Protein AF-A0AAP0NWN4-F1 (afdb_monomer)

InterPro domains:
  IPR016222 Glycerol-3-phosphate O-acyltransferase, chloroplast [PTHR35695] (1-84)

Solvent-accessible surface area (backbone atoms only — not comparable to full-atom values): 5379 Å² total; per-residue (Å²): 107,70,71,57,35,74,71,63,86,52,93,71,84,52,60,36,65,30,75,48,52,51,76,32,54,49,80,71,94,64,91,54,88,89,77,65,78,81,83,56,75,48,94,65,83,73,49,78,46,72,56,74,71,63,60,62,71,72,64,31,60,91,51,86,49,71,67,60,28,51,49,52,43,52,48,56,41,49,54,53,29,73,74,99

Structure (mmCIF, N/CA/C/O backbone):
data_AF-A0AAP0NWN4-F1
#
_entry.id   AF-A0AAP0NWN4-F1
#
loop_
_atom_site.group_PDB
_atom_site.id
_atom_site.type_symbol
_atom_site.label_atom_id
_atom_site.label_alt_id
_atom_site.label_comp_id
_atom_site.label_asym_id
_atom_site.label_entity_id
_atom_site.label_seq_id
_atom_site.pdbx_PDB_ins_code
_atom_site.Cartn_x
_atom_site.Cartn_y
_atom_site.Cartn_z
_atom_site.occupancy
_atom_site.B_iso_or_equiv
_atom_site.auth_seq_id
_atom_site.auth_comp_id
_atom_site.auth_asym_id
_atom_site.auth_atom_id
_atom_site.pdbx_PDB_model_num
ATOM 1 N N . MET A 1 1 ? 12.208 -2.124 1.500 1.00 90.81 1 MET A N 1
ATOM 2 C CA . MET A 1 1 ? 11.663 -3.438 1.092 1.00 90.81 1 MET A CA 1
ATOM 3 C C . MET A 1 1 ? 12.031 -3.811 -0.335 1.00 90.81 1 MET A C 1
ATOM 5 O O . MET A 1 1 ? 12.764 -4.775 -0.478 1.00 90.81 1 ME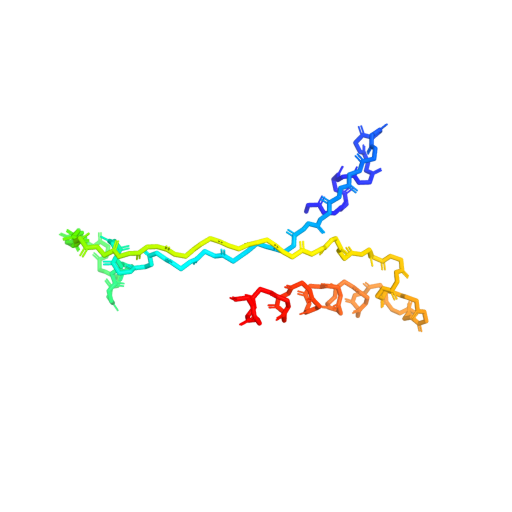T A O 1
ATOM 9 N N . ARG A 1 2 ? 11.656 -3.033 -1.367 1.00 93.31 2 ARG A N 1
ATOM 10 C CA . ARG A 1 2 ? 11.984 -3.342 -2.779 1.00 93.31 2 ARG A CA 1
ATOM 11 C C . ARG A 1 2 ? 13.451 -3.736 -3.017 1.00 93.31 2 ARG A C 1
ATOM 13 O O . ARG A 1 2 ? 13.715 -4.832 -3.476 1.00 93.31 2 ARG A O 1
ATOM 20 N N . ARG A 1 3 ? 14.408 -2.899 -2.590 1.00 93.44 3 ARG A N 1
ATOM 21 C CA . ARG A 1 3 ? 15.846 -3.198 -2.736 1.00 93.44 3 ARG A CA 1
ATOM 22 C C . ARG A 1 3 ? 16.247 -4.536 -2.101 1.00 93.44 3 ARG A C 1
ATOM 24 O O . ARG A 1 3 ? 17.047 -5.249 -2.682 1.00 93.44 3 ARG A O 1
ATOM 31 N N . LEU A 1 4 ? 15.704 -4.874 -0.930 1.00 95.25 4 LEU A N 1
ATOM 32 C CA . LEU A 1 4 ? 15.986 -6.162 -0.283 1.00 95.25 4 LEU A CA 1
ATOM 33 C C . LEU A 1 4 ? 15.435 -7.322 -1.115 1.00 95.25 4 LEU A C 1
ATOM 35 O O . LEU A 1 4 ? 16.126 -8.315 -1.289 1.00 95.25 4 LEU A O 1
ATOM 39 N N . SER A 1 5 ? 14.231 -7.155 -1.668 1.00 92.94 5 SER A N 1
ATOM 40 C CA . SER A 1 5 ? 13.618 -8.118 -2.583 1.00 92.94 5 SER A CA 1
ATOM 41 C C . SER A 1 5 ? 14.502 -8.372 -3.806 1.00 92.94 5 SER A C 1
ATOM 43 O O . SER A 1 5 ? 14.801 -9.523 -4.102 1.00 92.94 5 SER A O 1
ATOM 45 N N . ASP A 1 6 ? 15.001 -7.314 -4.453 1.00 91.00 6 ASP A N 1
ATOM 46 C CA . ASP A 1 6 ? 15.848 -7.437 -5.651 1.00 91.00 6 ASP A CA 1
ATOM 47 C C . ASP A 1 6 ? 17.166 -8.181 -5.376 1.00 91.00 6 ASP A C 1
ATOM 49 O O . ASP A 1 6 ? 17.699 -8.855 -6.251 1.00 91.00 6 ASP A O 1
ATOM 53 N N . HIS A 1 7 ? 17.707 -8.052 -4.159 1.00 95.12 7 HIS A N 1
ATOM 54 C CA . HIS A 1 7 ? 18.993 -8.645 -3.770 1.00 95.12 7 HIS A CA 1
ATOM 55 C C . HIS A 1 7 ? 18.833 -9.978 -3.019 1.00 95.12 7 HIS A C 1
ATOM 57 O O . HIS A 1 7 ? 19.813 -10.510 -2.505 1.00 95.12 7 HIS A O 1
ATOM 63 N N . SER A 1 8 ? 17.614 -10.520 -2.936 1.00 94.44 8 SER A N 1
ATOM 64 C CA . SER A 1 8 ? 17.326 -11.757 -2.198 1.00 94.44 8 SER A CA 1
ATOM 65 C C . SER A 1 8 ? 17.628 -13.040 -2.984 1.00 94.44 8 SER A C 1
ATOM 67 O O . SER A 1 8 ? 17.581 -14.130 -2.421 1.00 94.44 8 SER A O 1
ATOM 69 N N . GLY A 1 9 ? 17.932 -12.930 -4.283 1.00 94.06 9 GLY A N 1
ATOM 70 C CA . GLY A 1 9 ? 18.154 -14.078 -5.169 1.00 94.06 9 GLY A CA 1
ATOM 71 C C . GLY A 1 9 ? 16.873 -14.804 -5.599 1.00 94.06 9 GLY A C 1
ATOM 72 O O . GLY A 1 9 ? 16.954 -15.754 -6.374 1.00 94.06 9 GLY A O 1
ATOM 73 N N . VAL A 1 10 ? 15.700 -14.350 -5.142 1.00 94.44 10 VAL A N 1
ATOM 74 C CA . VAL A 1 10 ? 14.380 -14.857 -5.543 1.00 94.44 10 VAL A CA 1
ATOM 75 C C . VAL A 1 10 ? 13.498 -13.716 -6.072 1.00 94.44 10 VAL A C 1
ATOM 77 O O . VAL A 1 10 ? 13.657 -12.574 -5.633 1.00 94.44 10 VAL A O 1
ATOM 80 N N . PRO A 1 11 ? 12.565 -13.982 -7.008 1.00 92.44 11 PRO A N 1
ATOM 81 C CA . PRO A 1 11 ? 11.585 -12.985 -7.429 1.00 92.44 11 PRO A CA 1
ATOM 82 C C . PRO A 1 11 ? 10.725 -12.536 -6.244 1.00 92.44 11 PRO A C 1
ATOM 84 O O . PRO A 1 11 ? 10.273 -13.369 -5.458 1.00 92.44 11 PRO A O 1
ATOM 87 N N . GLY A 1 12 ? 10.467 -11.235 -6.128 1.00 93.38 12 GLY A N 1
ATOM 88 C CA . GLY A 1 12 ? 9.542 -10.721 -5.125 1.00 93.38 1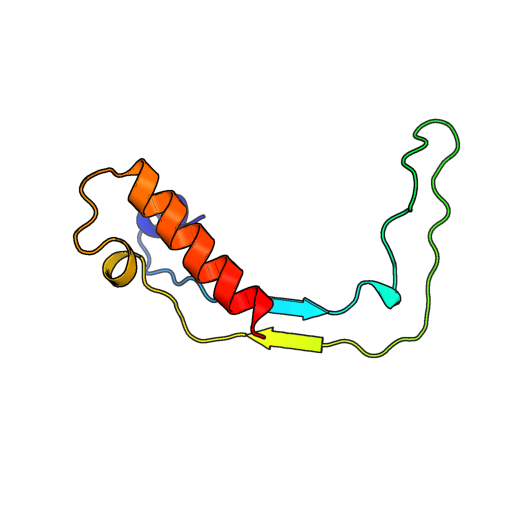2 GLY A CA 1
ATOM 89 C C . GLY A 1 12 ? 8.614 -9.654 -5.680 1.00 93.38 12 GLY A C 1
ATOM 90 O O . GLY A 1 12 ? 8.893 -9.023 -6.698 1.00 93.38 12 GLY A O 1
ATOM 91 N N . HIS A 1 13 ? 7.489 -9.501 -4.991 1.00 95.06 13 HIS A N 1
ATOM 92 C CA . HIS A 1 13 ? 6.307 -8.800 -5.472 1.00 95.06 13 HIS A CA 1
ATOM 93 C C . HIS A 1 13 ? 5.814 -7.820 -4.413 1.00 95.06 13 HIS A C 1
ATOM 95 O O . HIS A 1 13 ? 5.916 -8.088 -3.212 1.00 95.06 13 HIS A O 1
ATOM 101 N N . VAL A 1 14 ? 5.258 -6.690 -4.847 1.00 96.00 14 VAL A N 1
ATOM 102 C CA . VAL A 1 14 ? 4.707 -5.673 -3.946 1.00 96.00 14 VAL A CA 1
ATOM 103 C C . VAL A 1 14 ? 3.240 -5.447 -4.287 1.00 96.00 14 VAL A C 1
ATOM 105 O O . VAL A 1 14 ? 2.914 -4.936 -5.357 1.00 96.00 14 VAL A O 1
ATOM 108 N 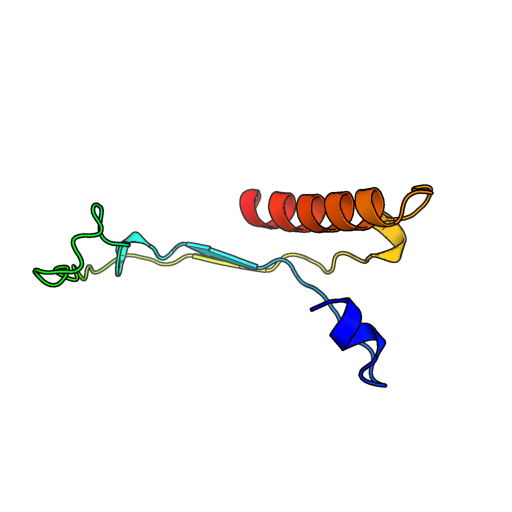N . TYR A 1 15 ? 2.369 -5.820 -3.350 1.00 97.75 15 TYR A N 1
ATOM 109 C CA . TYR A 1 15 ? 0.923 -5.639 -3.444 1.00 97.75 15 TYR A CA 1
ATOM 110 C C . TYR A 1 15 ? 0.474 -4.566 -2.442 1.00 97.75 15 TYR A C 1
ATOM 112 O O . TYR A 1 15 ? 0.834 -4.659 -1.263 1.00 97.75 15 TYR A O 1
ATOM 120 N N . PRO A 1 16 ? -0.282 -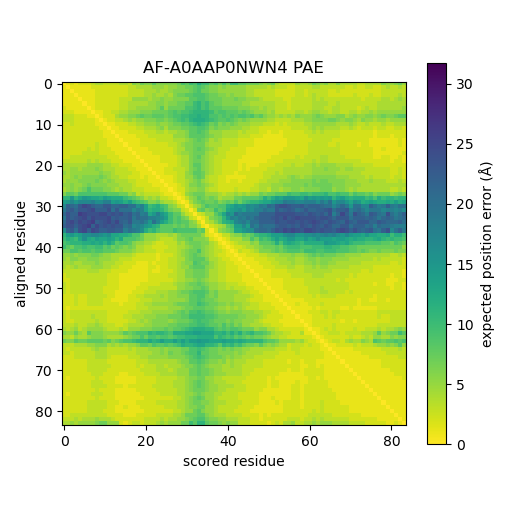3.545 -2.873 1.00 97.94 16 PRO A N 1
ATOM 121 C CA . PRO A 1 16 ? -0.866 -2.563 -1.969 1.00 97.94 16 PRO A CA 1
ATOM 122 C C . PRO A 1 16 ? -2.023 -3.200 -1.188 1.00 97.94 16 PRO A C 1
ATOM 124 O O . PRO A 1 16 ? -2.941 -3.776 -1.773 1.00 97.94 16 PRO A O 1
ATOM 127 N N . LEU A 1 17 ? -1.977 -3.076 0.137 1.00 98.50 17 LEU A N 1
ATOM 128 C CA . LEU A 1 17 ? -2.946 -3.648 1.070 1.00 98.50 17 LEU A CA 1
ATOM 129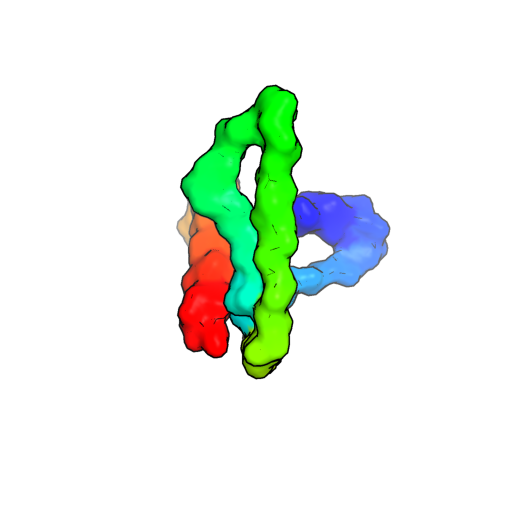 C C . LEU A 1 17 ? -3.539 -2.531 1.928 1.00 98.50 17 LEU A C 1
ATOM 131 O O . LEU A 1 17 ? -2.790 -1.750 2.519 1.00 98.50 17 LEU A O 1
ATOM 135 N N . ALA A 1 18 ? -4.866 -2.484 2.014 1.00 98.44 18 ALA A N 1
ATOM 136 C CA . ALA A 1 18 ? -5.599 -1.560 2.872 1.00 98.44 18 ALA A CA 1
ATOM 137 C C . ALA A 1 18 ? -6.248 -2.305 4.046 1.00 98.44 18 ALA A C 1
ATOM 139 O O . ALA A 1 18 ? -6.825 -3.382 3.877 1.00 98.44 18 ALA A O 1
ATOM 140 N N . LEU A 1 19 ? -6.148 -1.723 5.243 1.00 98.19 19 LEU A N 1
ATOM 141 C CA . LEU A 1 19 ? -6.730 -2.253 6.473 1.00 98.19 19 LEU A CA 1
ATOM 142 C C . LEU A 1 19 ? -7.478 -1.137 7.205 1.00 98.19 19 LEU A C 1
ATOM 144 O O . LEU A 1 19 ? -6.868 -0.177 7.677 1.00 98.19 19 LEU A O 1
ATOM 148 N N . LEU A 1 20 ? -8.793 -1.295 7.340 1.00 97.81 20 LEU A N 1
ATOM 149 C CA . LEU A 1 20 ? -9.654 -0.404 8.108 1.00 97.81 20 LEU A CA 1
ATOM 150 C C . LEU A 1 20 ? -10.070 -1.115 9.395 1.00 97.81 20 LEU A C 1
ATOM 152 O O . LEU A 1 20 ? -10.959 -1.966 9.389 1.00 97.81 20 LEU A O 1
ATOM 156 N N . CYS A 1 21 ? -9.389 -0.800 10.498 1.00 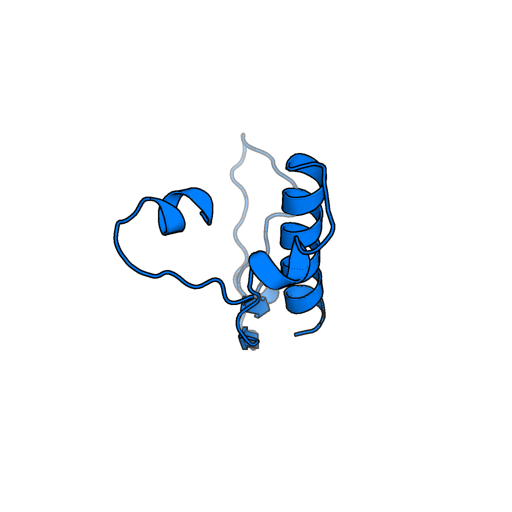96.62 21 CYS A N 1
ATOM 157 C CA . CYS A 1 21 ? -9.656 -1.419 11.800 1.00 96.62 21 CYS A CA 1
ATOM 158 C C . CYS A 1 21 ? -9.382 -0.504 13.003 1.00 96.62 21 CYS A C 1
ATOM 160 O O . CYS A 1 21 ? -9.315 -0.991 14.133 1.00 96.62 21 CYS A O 1
ATOM 162 N N . TYR A 1 22 ? -9.173 0.799 12.786 1.00 95.06 22 TYR A N 1
ATOM 163 C CA . TYR A 1 22 ? -8.747 1.693 13.864 1.00 95.06 22 TYR A CA 1
ATOM 164 C C . TYR A 1 22 ? -9.804 1.812 14.972 1.00 95.06 22 TYR A C 1
ATOM 166 O O . TYR A 1 22 ? -9.430 1.964 16.125 1.00 95.06 22 TYR A O 1
ATOM 174 N N . ASP A 1 23 ? -11.098 1.664 14.670 1.00 94.31 23 ASP A N 1
ATOM 175 C CA . ASP A 1 23 ? -12.165 1.761 15.674 1.00 94.31 23 ASP A CA 1
ATOM 176 C C . ASP A 1 23 ? -12.077 0.678 16.759 1.00 94.31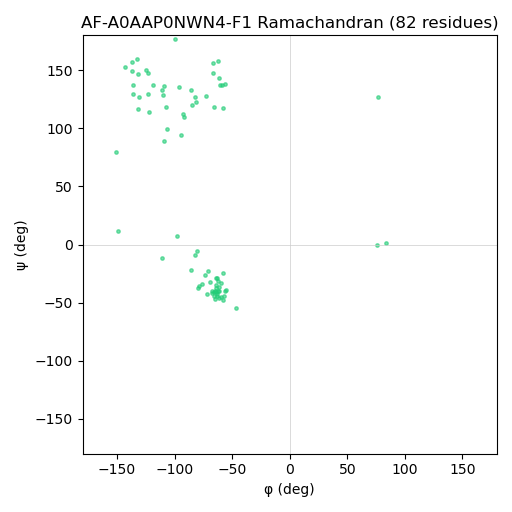 23 ASP A C 1
ATOM 178 O O . ASP A 1 23 ? -12.456 0.926 17.905 1.00 94.31 23 ASP A O 1
ATOM 182 N N . ILE A 1 24 ? -11.531 -0.507 16.445 1.00 95.69 24 ILE A N 1
ATOM 183 C CA . ILE A 1 24 ? -11.367 -1.597 17.424 1.00 95.69 24 ILE A CA 1
ATOM 184 C C . ILE A 1 24 ? -10.397 -1.197 18.532 1.00 95.69 24 ILE A C 1
ATOM 186 O O . ILE A 1 24 ? -10.622 -1.532 19.693 1.00 95.69 24 ILE A O 1
ATOM 190 N N . MET A 1 25 ? -9.305 -0.524 18.177 1.00 93.88 25 MET A N 1
ATOM 191 C CA . MET A 1 25 ? -8.266 -0.102 19.111 1.00 93.88 25 MET A CA 1
ATOM 192 C C . MET A 1 25 ? -7.616 1.176 18.574 1.00 93.88 25 MET A C 1
ATOM 194 O O . MET A 1 25 ? -6.551 1.107 17.950 1.00 93.88 25 MET A O 1
ATOM 198 N N . PRO A 1 26 ? -8.266 2.337 18.762 1.00 91.31 26 PRO A N 1
ATOM 199 C CA . PRO A 1 26 ? -7.786 3.575 18.177 1.00 91.31 26 PRO A CA 1
ATOM 200 C C . PRO A 1 26 ? -6.457 3.983 18.815 1.00 91.31 26 PRO A C 1
ATOM 202 O O . PRO A 1 26 ? -6.230 3.723 20.004 1.00 91.31 26 PRO A O 1
ATOM 205 N N . PRO A 1 27 ? -5.563 4.632 18.048 1.00 88.50 27 PRO A N 1
ATOM 206 C CA . PRO A 1 27 ? -4.362 5.208 18.622 1.00 88.50 27 PRO A CA 1
ATOM 207 C C . PRO A 1 27 ? -4.751 6.280 19.655 1.00 88.50 27 PRO A C 1
ATOM 209 O O . PRO A 1 27 ? -5.723 7.013 19.446 1.00 88.50 27 PRO A O 1
ATOM 212 N N . PRO A 1 28 ? -4.013 6.402 20.767 1.00 85.56 28 PRO A N 1
ATOM 213 C CA . PRO A 1 28 ? -4.281 7.430 21.766 1.00 85.56 28 PRO A CA 1
ATOM 214 C C . PRO A 1 28 ? -4.204 8.842 21.173 1.00 85.56 28 PRO A C 1
ATOM 216 O O . PRO A 1 28 ? -3.308 9.163 20.396 1.00 85.56 28 PRO A O 1
ATOM 219 N N . ALA A 1 29 ? -5.157 9.703 21.546 1.00 79.31 29 ALA A N 1
ATOM 220 C CA . ALA A 1 29 ? -5.279 11.050 20.979 1.00 79.31 29 ALA A CA 1
ATOM 221 C C . ALA A 1 29 ? -4.158 12.010 21.423 1.00 79.31 29 ALA A C 1
ATOM 223 O O . ALA A 1 29 ? -3.891 13.010 20.757 1.00 79.31 29 ALA A O 1
ATOM 224 N N . LYS A 1 30 ? -3.519 11.728 22.562 1.00 77.31 30 LYS A N 1
ATOM 225 C CA . LYS A 1 30 ? -2.390 12.483 23.110 1.00 77.31 30 LYS A CA 1
ATOM 226 C C . LYS A 1 30 ? -1.343 11.504 23.610 1.00 77.31 30 LYS A C 1
ATOM 228 O O . LYS A 1 30 ? -1.690 10.523 24.260 1.00 77.31 30 LYS A O 1
ATOM 233 N N . VAL A 1 31 ? -0.081 11.810 23.324 1.00 69.44 31 VAL A N 1
ATOM 234 C CA . VAL A 1 31 ? 1.054 11.012 23.785 1.00 69.44 31 VAL A CA 1
ATOM 235 C C . VAL A 1 31 ? 1.581 11.609 25.085 1.00 69.44 31 VAL A C 1
ATOM 237 O O . VAL A 1 31 ? 2.388 12.538 25.059 1.00 69.44 31 VAL A O 1
ATOM 240 N N . GLU A 1 32 ? 1.118 11.105 26.227 1.00 68.12 32 GLU A N 1
ATOM 241 C CA . GLU A 1 32 ? 1.620 11.498 27.551 1.00 68.12 32 GLU A CA 1
ATOM 242 C C . GLU A 1 32 ? 2.418 10.335 28.153 1.00 68.12 32 GLU A C 1
ATOM 244 O O . GLU A 1 32 ? 1.896 9.462 28.848 1.00 68.12 32 GLU A O 1
ATOM 249 N N . LYS A 1 33 ? 3.725 10.322 27.855 1.00 64.69 33 LYS A N 1
ATOM 250 C CA . LYS A 1 33 ? 4.656 9.232 28.205 1.00 64.69 33 LYS A CA 1
ATOM 251 C C . LYS A 1 33 ? 4.736 8.926 29.705 1.00 64.69 33 LYS A C 1
ATOM 253 O O . LYS A 1 33 ? 5.119 7.818 30.062 1.00 64.69 33 LYS A O 1
ATOM 258 N N . GLU A 1 34 ? 4.419 9.894 30.563 1.00 60.59 34 GLU A N 1
ATOM 259 C CA . GLU A 1 34 ? 4.622 9.792 32.014 1.00 60.59 34 GLU A CA 1
ATOM 260 C C . GLU A 1 34 ? 3.467 9.110 32.760 1.00 60.59 34 GLU A C 1
ATOM 262 O O . GLU A 1 34 ? 3.686 8.583 33.847 1.00 60.59 34 GLU A O 1
ATOM 267 N N . ILE A 1 35 ? 2.256 9.080 32.189 1.00 66.06 35 ILE A N 1
ATOM 268 C CA . ILE A 1 35 ? 1.036 8.659 32.910 1.00 66.06 35 ILE A CA 1
ATOM 269 C C . ILE A 1 35 ? 0.462 7.327 32.409 1.00 66.06 35 ILE A C 1
ATOM 271 O O . ILE A 1 35 ? -0.379 6.729 33.077 1.00 66.06 35 ILE A O 1
ATOM 275 N N . GLY A 1 36 ? 0.955 6.833 31.268 1.00 63.59 36 GLY A N 1
ATOM 276 C CA . GLY A 1 36 ? 0.431 5.644 30.601 1.00 63.59 36 GLY A CA 1
ATOM 277 C C . GLY A 1 36 ? -0.876 5.941 29.861 1.00 63.59 36 GLY A C 1
ATOM 278 O O . GLY A 1 36 ? -1.828 6.482 30.412 1.00 63.59 36 GLY A O 1
ATOM 279 N N . GLU A 1 37 ? -0.931 5.590 28.579 1.00 71.25 37 GLU A N 1
ATOM 280 C CA . GLU A 1 37 ? -2.096 5.865 27.734 1.00 71.25 37 GLU A CA 1
ATOM 281 C C . GLU A 1 37 ? -3.181 4.793 27.933 1.00 71.25 37 GLU A C 1
ATOM 283 O O . GLU A 1 37 ? -2.926 3.592 27.789 1.00 71.25 37 GLU A O 1
ATOM 288 N N . GLN A 1 38 ? -4.414 5.215 28.240 1.00 76.94 38 GLN A N 1
ATOM 289 C CA . GLN A 1 38 ? -5.558 4.307 28.332 1.00 76.94 38 GLN A CA 1
ATOM 290 C C . GLN A 1 38 ? -5.870 3.721 26.950 1.00 76.94 38 GLN A C 1
ATOM 292 O O . 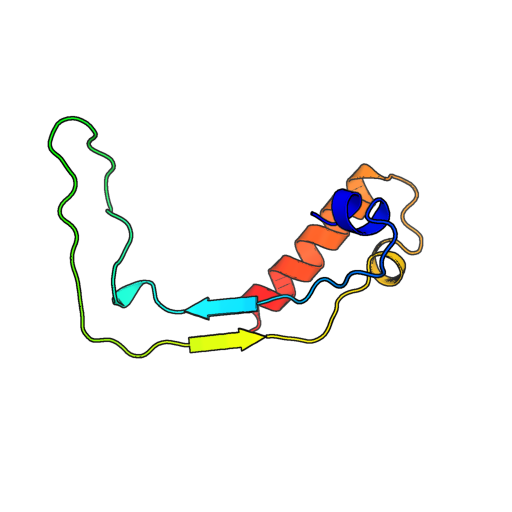GLN A 1 38 ? -6.238 4.440 26.021 1.00 76.94 38 GLN A O 1
ATOM 297 N N . ARG A 1 39 ? -5.779 2.393 26.820 1.00 81.50 39 ARG A N 1
ATOM 298 C CA . ARG A 1 39 ? -6.229 1.689 25.615 1.00 81.50 39 ARG A CA 1
ATOM 299 C C . ARG A 1 39 ? -7.733 1.476 25.677 1.00 81.50 39 ARG A C 1
ATOM 301 O O . ARG A 1 39 ? -8.238 0.857 26.611 1.00 81.50 39 ARG A O 1
ATOM 308 N N . VAL A 1 40 ? -8.435 1.975 24.668 1.00 87.00 40 VAL A N 1
ATOM 309 C CA . VAL A 1 40 ? -9.864 1.727 24.475 1.00 87.00 40 VAL A CA 1
ATOM 310 C C . VAL A 1 40 ? -10.014 0.571 23.493 1.00 87.00 40 VAL A C 1
ATOM 312 O O . VAL A 1 40 ? -9.309 0.524 22.487 1.00 87.00 40 VAL A O 1
ATOM 315 N N . MET A 1 41 ? -10.907 -0.368 23.800 1.00 92.00 41 MET A N 1
ATOM 316 C CA . MET A 1 41 ? -11.277 -1.458 22.898 1.00 92.00 41 MET A CA 1
ATOM 317 C C . MET A 1 41 ? -12.765 -1.372 22.577 1.00 92.00 41 MET A C 1
ATOM 319 O O . MET A 1 41 ? -13.571 -1.133 23.478 1.00 92.00 41 MET A O 1
ATOM 323 N N . SER A 1 42 ? -13.131 -1.583 21.315 1.00 92.69 42 SER A N 1
ATOM 324 C CA . SER A 1 42 ? -14.526 -1.578 20.871 1.00 92.69 42 SER A CA 1
ATOM 325 C C . SER A 1 42 ? -14.855 -2.790 19.994 1.00 92.69 42 SER A C 1
ATOM 327 O O . SER A 1 42 ? -13.969 -3.440 19.434 1.00 92.69 42 SER A O 1
ATOM 329 N N . PHE A 1 43 ? -16.146 -3.111 19.893 1.00 96.56 43 PHE A N 1
ATOM 330 C CA . PHE A 1 43 ? -16.656 -4.076 18.923 1.00 96.56 43 PHE A CA 1
ATOM 331 C C . PHE A 1 43 ? -17.061 -3.324 17.650 1.00 96.56 43 PHE A C 1
ATOM 333 O O . PHE A 1 43 ? -18.047 -2.589 17.656 1.00 96.56 43 PHE A O 1
ATOM 340 N N . HIS A 1 44 ? -16.296 -3.501 16.572 1.00 97.06 44 HIS A N 1
ATOM 341 C CA . HIS A 1 44 ? -16.510 -2.833 15.289 1.00 97.06 44 HIS A CA 1
ATOM 342 C C . HIS A 1 44 ? -16.191 -3.785 14.126 1.00 97.06 44 HIS A C 1
ATOM 344 O O . HIS A 1 44 ? -15.378 -4.700 14.269 1.00 97.06 44 HIS A O 1
ATOM 350 N N . GLY A 1 45 ? -16.825 -3.577 12.968 1.00 97.12 45 GLY A N 1
ATOM 351 C CA . GLY A 1 45 ? -16.462 -4.281 11.735 1.00 97.12 45 GLY A CA 1
ATOM 352 C C . GLY A 1 45 ? -15.064 -3.890 11.241 1.00 97.12 45 GLY A C 1
ATOM 353 O O . GLY A 1 45 ? -14.575 -2.804 11.545 1.00 97.12 45 GLY A O 1
ATOM 354 N N . VAL A 1 46 ? -14.422 -4.759 10.461 1.00 98.00 46 VAL A N 1
ATO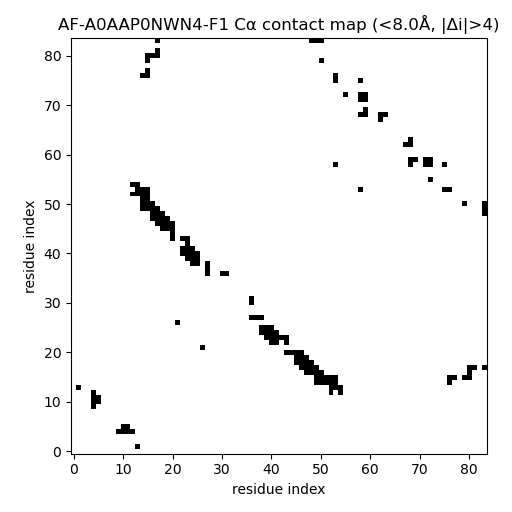M 355 C CA . VAL A 1 46 ? -13.113 -4.477 9.849 1.00 98.00 46 VAL A CA 1
ATOM 356 C C . VAL A 1 46 ? -13.177 -4.624 8.338 1.00 98.00 46 VAL A C 1
ATOM 358 O O . VAL A 1 46 ? -13.917 -5.462 7.826 1.00 98.00 46 VAL A O 1
ATOM 361 N N . GLY A 1 47 ? -12.380 -3.823 7.637 1.00 97.94 47 GLY A N 1
ATOM 362 C CA . GLY A 1 47 ? -12.147 -3.947 6.202 1.00 97.94 47 GLY A CA 1
ATOM 363 C C . GLY A 1 47 ? -10.720 -4.404 5.929 1.00 97.94 47 GLY A C 1
ATOM 364 O O . GLY A 1 47 ? -9.782 -3.857 6.503 1.00 97.94 47 GLY A O 1
ATOM 365 N N . LEU A 1 48 ? -10.555 -5.390 5.050 1.00 98.25 48 LEU A N 1
ATOM 366 C CA . LEU A 1 48 ? -9.264 -5.812 4.513 1.00 98.25 48 LEU A CA 1
ATOM 367 C C . LEU A 1 48 ? -9.396 -5.903 2.997 1.00 98.25 48 LEU A C 1
ATOM 369 O O . LEU A 1 48 ? -10.290 -6.585 2.498 1.00 98.25 48 LEU A O 1
ATOM 373 N N . SER A 1 49 ? -8.496 -5.240 2.285 1.00 98.56 49 SER A N 1
ATOM 374 C CA . SER A 1 49 ? -8.457 -5.252 0.828 1.00 98.56 49 SER A CA 1
ATOM 375 C C . SER A 1 49 ? -7.019 -5.391 0.343 1.00 98.56 49 SER A C 1
ATOM 377 O O . SER A 1 49 ? -6.075 -4.965 1.015 1.00 98.56 49 SER A O 1
ATOM 379 N N . VAL A 1 50 ? -6.857 -6.032 -0.810 1.00 98.25 50 VAL A N 1
ATOM 380 C CA . VAL A 1 50 ? -5.588 -6.124 -1.529 1.00 98.25 50 VAL A CA 1
ATOM 381 C C . VAL A 1 50 ? -5.863 -5.871 -3.005 1.00 98.25 50 VAL A C 1
ATOM 383 O O . VAL A 1 50 ? -6.755 -6.493 -3.586 1.00 98.25 50 VAL A O 1
ATOM 386 N N . ALA A 1 51 ? -5.108 -4.963 -3.619 1.00 98.00 51 ALA A N 1
ATOM 387 C CA . ALA A 1 51 ? -5.181 -4.732 -5.058 1.00 98.00 51 ALA A CA 1
ATOM 388 C C . ALA A 1 51 ? -4.034 -5.439 -5.795 1.00 98.00 51 ALA A C 1
ATOM 390 O O . ALA A 1 51 ? -3.179 -6.091 -5.194 1.00 98.00 51 ALA A O 1
ATOM 391 N N . SER A 1 52 ? -4.041 -5.347 -7.123 1.00 97.56 52 SER A N 1
ATOM 392 C CA . SER A 1 52 ? -3.037 -5.979 -7.979 1.00 97.56 52 SER A CA 1
ATOM 393 C C . SER A 1 52 ? -1.621 -5.448 -7.733 1.00 97.56 52 SER A C 1
ATOM 395 O O . SER A 1 52 ? -1.422 -4.343 -7.230 1.00 97.56 52 SER A O 1
ATOM 397 N N . GLU A 1 53 ? -0.628 -6.250 -8.119 1.00 97.38 53 GLU A N 1
ATOM 398 C CA . GLU A 1 53 ? 0.787 -5.880 -8.051 1.00 97.38 53 GLU A CA 1
ATOM 399 C C . GLU A 1 53 ? 1.063 -4.579 -8.817 1.00 97.38 53 GLU A C 1
ATOM 401 O O . GLU A 1 53 ? 0.601 -4.405 -9.947 1.00 97.38 53 GLU A O 1
ATOM 406 N N . ILE A 1 54 ? 1.891 -3.708 -8.235 1.00 96.12 54 ILE A N 1
ATOM 407 C CA . ILE A 1 54 ? 2.463 -2.558 -8.941 1.00 96.12 54 ILE A CA 1
ATOM 408 C C . ILE A 1 54 ? 3.941 -2.839 -9.198 1.00 96.12 54 ILE A C 1
ATOM 410 O O . ILE A 1 54 ? 4.736 -2.987 -8.266 1.00 96.12 54 ILE A O 1
ATOM 414 N N . LYS A 1 55 ? 4.326 -2.887 -10.475 1.00 95.31 55 LYS A N 1
ATOM 415 C CA . LYS A 1 55 ? 5.713 -3.125 -10.879 1.00 95.31 55 LYS A CA 1
ATOM 416 C C . LYS A 1 55 ? 6.501 -1.826 -10.906 1.00 95.31 55 LYS A C 1
ATOM 418 O O . LYS A 1 55 ? 6.090 -0.837 -11.505 1.00 95.31 55 LYS A O 1
ATOM 423 N N . PHE A 1 56 ? 7.688 -1.853 -10.306 1.00 95.56 56 PHE A N 1
ATOM 424 C CA . PHE A 1 56 ? 8.588 -0.700 -10.314 1.00 95.56 56 PHE A CA 1
ATOM 425 C C . PHE A 1 56 ? 9.018 -0.309 -11.733 1.00 95.56 56 PHE A C 1
ATOM 427 O O . PHE A 1 56 ? 9.118 0.878 -12.017 1.00 95.56 56 PHE A O 1
ATOM 434 N N . SER A 1 57 ? 9.228 -1.287 -12.622 1.00 93.81 57 SER A N 1
ATOM 435 C CA . SER A 1 57 ? 9.586 -1.050 -14.028 1.00 93.81 57 SER A CA 1
ATOM 436 C C . SER A 1 57 ? 8.584 -0.159 -14.750 1.00 93.81 57 SER A C 1
ATOM 438 O O . SER A 1 57 ? 8.984 0.690 -15.539 1.00 93.81 57 SER A O 1
ATOM 440 N N . ASP A 1 58 ? 7.300 -0.347 -14.457 1.00 95.31 58 ASP A N 1
ATOM 441 C CA . ASP A 1 58 ? 6.210 0.300 -15.179 1.00 95.31 58 ASP A CA 1
ATOM 442 C C . ASP A 1 58 ? 6.046 1.747 -14.697 1.00 95.31 58 ASP A C 1
ATOM 444 O O . ASP A 1 58 ? 5.794 2.643 -15.495 1.00 95.31 58 ASP A O 1
ATOM 448 N N . VAL A 1 59 ? 6.265 1.989 -13.398 1.00 95.38 59 VAL A N 1
ATOM 449 C CA . VAL A 1 59 ? 6.192 3.330 -12.792 1.00 95.38 59 VAL A CA 1
ATOM 450 C C . VAL A 1 59 ? 7.459 4.151 -13.043 1.00 95.38 59 VAL A C 1
ATOM 452 O O . VAL A 1 59 ? 7.380 5.354 -13.262 1.00 95.38 59 VAL A O 1
ATOM 455 N N . ALA A 1 60 ? 8.634 3.520 -13.015 1.00 95.00 60 ALA A N 1
ATOM 456 C CA . ALA A 1 60 ? 9.912 4.197 -13.230 1.00 95.00 60 ALA A CA 1
ATOM 457 C C . ALA A 1 60 ? 10.228 4.437 -14.718 1.00 95.00 60 ALA A C 1
ATOM 459 O O . ALA A 1 60 ? 11.236 5.072 -15.037 1.00 95.00 60 ALA A O 1
ATOM 460 N N . ALA A 1 61 ? 9.401 3.925 -15.635 1.00 94.94 61 ALA A N 1
ATOM 461 C CA . ALA A 1 61 ? 9.600 4.081 -17.068 1.00 94.94 61 ALA A CA 1
ATOM 462 C C . ALA A 1 61 ? 9.657 5.569 -17.453 1.00 94.94 61 ALA A C 1
ATOM 464 O O . ALA A 1 61 ? 8.697 6.314 -17.281 1.00 94.94 61 ALA A O 1
ATOM 465 N N . GLY A 1 62 ? 10.800 6.005 -17.988 1.00 91.69 62 GLY A N 1
ATOM 466 C CA . GLY A 1 62 ? 11.004 7.388 -18.428 1.00 91.69 62 GLY A CA 1
ATOM 467 C C . GLY A 1 62 ? 11.417 8.378 -17.333 1.00 91.69 62 GLY A C 1
ATOM 468 O O . GLY A 1 62 ? 11.640 9.544 -17.651 1.00 91.69 62 GLY A O 1
ATOM 469 N N . ILE A 1 63 ? 11.585 7.942 -16.078 1.00 94.69 63 ILE A N 1
ATOM 470 C CA . ILE A 1 63 ? 12.100 8.792 -14.996 1.00 94.69 63 ILE A CA 1
ATOM 471 C C . ILE A 1 63 ? 13.621 8.627 -14.912 1.00 94.69 63 ILE A C 1
ATOM 473 O O . ILE A 1 63 ? 14.128 7.564 -14.558 1.00 94.69 63 ILE A O 1
ATOM 477 N N . ALA A 1 64 ? 14.359 9.685 -15.250 1.00 92.06 64 ALA A N 1
ATOM 478 C CA . ALA A 1 64 ? 15.823 9.656 -15.262 1.00 92.06 64 ALA A CA 1
ATOM 479 C C . ALA A 1 64 ? 16.433 9.720 -13.852 1.00 92.06 64 ALA A C 1
ATOM 481 O O . ALA A 1 64 ? 17.484 9.128 -13.606 1.00 92.06 64 ALA A O 1
ATOM 482 N N . ASN A 1 65 ? 15.786 10.440 -12.932 1.00 96.19 65 ASN A N 1
ATOM 483 C CA . ASN A 1 65 ? 16.259 10.608 -11.566 1.00 96.19 65 ASN A CA 1
ATOM 484 C C . ASN A 1 65 ? 15.809 9.425 -10.677 1.00 96.19 65 ASN A C 1
ATOM 486 O O . ASN A 1 65 ? 14.606 9.211 -10.501 1.00 96.19 65 ASN A O 1
ATOM 490 N N . PRO A 1 66 ? 16.739 8.665 -10.067 1.00 93.94 66 PRO A N 1
ATOM 491 C CA . PRO A 1 66 ? 16.397 7.543 -9.194 1.00 93.94 66 PRO A CA 1
ATOM 492 C C . PRO A 1 66 ? 15.548 7.921 -7.972 1.00 93.94 66 PRO A C 1
ATOM 494 O O . PRO A 1 66 ? 14.731 7.107 -7.530 1.00 93.94 66 PRO A O 1
ATOM 497 N N . ASP A 1 67 ? 15.734 9.123 -7.421 1.00 95.94 67 ASP A N 1
ATOM 498 C CA . ASP A 1 67 ? 14.984 9.576 -6.246 1.00 95.94 67 ASP A CA 1
ATOM 499 C C . ASP A 1 67 ? 13.526 9.880 -6.609 1.00 95.94 67 ASP A C 1
ATOM 501 O O . ASP A 1 67 ? 12.613 9.405 -5.933 1.00 95.94 67 ASP A O 1
ATOM 505 N N . GLU A 1 68 ? 13.296 10.538 -7.747 1.00 96.38 68 GLU A N 1
ATOM 506 C CA . GLU A 1 68 ? 11.949 10.762 -8.289 1.00 96.38 68 GLU A CA 1
ATOM 507 C C . GLU A 1 68 ? 11.247 9.438 -8.618 1.00 96.38 68 GLU A C 1
ATOM 509 O O . GLU A 1 68 ? 10.069 9.265 -8.308 1.00 96.38 68 GLU A O 1
ATOM 514 N N . ALA A 1 69 ? 11.963 8.456 -9.176 1.00 96.62 69 ALA A N 1
ATOM 515 C CA . ALA A 1 69 ? 11.388 7.145 -9.482 1.00 96.62 69 ALA A CA 1
ATOM 516 C C . ALA A 1 69 ? 10.952 6.396 -8.210 1.00 96.62 69 ALA A C 1
ATOM 518 O O . ALA A 1 69 ? 9.919 5.721 -8.183 1.00 96.62 69 ALA A O 1
ATOM 519 N N . LYS A 1 70 ? 11.731 6.523 -7.129 1.00 96.06 70 LYS A N 1
ATOM 520 C CA . LYS A 1 70 ? 11.392 5.963 -5.816 1.00 96.06 70 LYS A CA 1
ATOM 521 C C . LYS A 1 70 ? 10.148 6.634 -5.231 1.00 96.06 70 LYS A C 1
ATOM 523 O O . LYS A 1 70 ? 9.286 5.926 -4.705 1.00 96.06 70 LYS A O 1
ATOM 528 N N . GLU A 1 71 ? 10.058 7.958 -5.303 1.00 97.50 71 GLU A N 1
ATOM 529 C CA . GLU A 1 71 ? 8.895 8.709 -4.819 1.00 97.50 71 GLU A CA 1
ATOM 530 C C . GLU A 1 71 ? 7.637 8.376 -5.620 1.00 97.50 71 GLU A C 1
ATOM 532 O O . GLU A 1 71 ? 6.618 8.025 -5.025 1.00 97.50 71 GLU A O 1
ATOM 537 N N . ALA A 1 72 ? 7.726 8.369 -6.952 1.00 97.69 72 ALA A N 1
ATOM 538 C CA . ALA A 1 72 ? 6.625 8.004 -7.840 1.00 97.69 72 ALA A CA 1
ATOM 539 C C . ALA A 1 72 ? 6.090 6.596 -7.540 1.00 97.69 72 ALA A C 1
ATOM 541 O O . ALA A 1 72 ? 4.880 6.396 -7.427 1.00 97.69 72 ALA A O 1
ATOM 542 N N . PHE A 1 73 ? 6.982 5.623 -7.331 1.00 97.69 73 PHE A N 1
ATOM 543 C CA . PHE A 1 73 ? 6.588 4.266 -6.954 1.00 97.69 73 PHE A CA 1
ATOM 544 C C . PHE A 1 73 ? 5.886 4.210 -5.591 1.00 97.69 73 PHE A C 1
ATOM 546 O O . PHE A 1 73 ? 4.871 3.528 -5.442 1.00 97.69 73 PHE A O 1
ATOM 553 N N . SER A 1 74 ? 6.396 4.945 -4.598 1.00 97.81 74 SER A N 1
ATOM 554 C CA . SER A 1 74 ? 5.770 5.016 -3.275 1.00 97.81 74 SER A CA 1
ATOM 555 C C . SER A 1 74 ? 4.388 5.672 -3.330 1.00 97.81 74 SER A C 1
ATOM 557 O O . SER A 1 74 ? 3.466 5.201 -2.666 1.00 97.81 74 SER A O 1
ATOM 559 N N . LEU A 1 75 ? 4.231 6.731 -4.128 1.00 97.88 75 LEU A N 1
ATOM 560 C CA . LEU A 1 75 ? 2.957 7.425 -4.321 1.00 97.88 75 LEU A CA 1
ATOM 561 C C . LEU A 1 75 ? 1.937 6.553 -5.054 1.00 97.88 75 LEU A C 1
ATOM 563 O O . LEU A 1 75 ? 0.784 6.504 -4.638 1.00 97.88 75 LEU A O 1
ATOM 567 N N . ALA A 1 76 ? 2.350 5.814 -6.087 1.00 97.94 76 ALA A N 1
ATOM 568 C CA . ALA A 1 76 ? 1.469 4.890 -6.800 1.00 97.94 76 ALA A CA 1
ATOM 569 C C . ALA A 1 76 ? 0.893 3.809 -5.867 1.00 97.94 76 ALA A C 1
ATOM 571 O O . ALA A 1 76 ? -0.315 3.562 -5.870 1.00 97.94 76 ALA A O 1
ATOM 572 N N . LEU A 1 77 ? 1.740 3.212 -5.018 1.00 98.06 77 LEU A N 1
ATOM 573 C CA . LEU A 1 77 ? 1.298 2.263 -3.992 1.00 98.06 77 LEU A CA 1
ATOM 574 C C . LEU A 1 77 ? 0.342 2.920 -2.990 1.00 98.06 77 LEU A C 1
ATOM 576 O O . LEU A 1 77 ? -0.706 2.355 -2.686 1.00 98.06 77 LEU A O 1
ATOM 580 N N . TYR A 1 78 ? 0.676 4.117 -2.506 1.00 98.25 78 TYR A N 1
ATOM 581 C CA . TYR A 1 78 ? -0.141 4.846 -1.537 1.00 98.25 78 TYR A CA 1
ATOM 582 C C . TYR A 1 78 ? -1.526 5.214 -2.088 1.00 98.25 78 TYR A C 1
ATOM 584 O O . TYR A 1 78 ? -2.531 4.993 -1.417 1.00 98.25 78 TYR A O 1
ATOM 592 N N . HIS A 1 79 ? -1.607 5.698 -3.329 1.00 98.31 79 HIS A N 1
ATOM 593 C CA . HIS A 1 79 ? -2.883 5.999 -3.981 1.00 98.31 79 HIS A CA 1
ATOM 594 C C . HIS A 1 79 ? -3.758 4.753 -4.130 1.00 98.31 79 HIS A C 1
ATOM 596 O O . HIS A 1 79 ? -4.960 4.821 -3.881 1.00 98.31 79 HIS A O 1
ATOM 602 N N . SER A 1 80 ? -3.163 3.604 -4.465 1.00 98.25 80 SER A N 1
ATOM 603 C CA . SER A 1 80 ? -3.905 2.344 -4.520 1.00 98.25 80 SER A CA 1
ATOM 604 C C . SER A 1 80 ? -4.441 1.922 -3.149 1.00 98.25 80 SER A C 1
ATOM 606 O O . SER A 1 80 ? -5.537 1.377 -3.086 1.00 98.25 80 SER A O 1
ATOM 608 N N . VAL A 1 81 ? -3.715 2.182 -2.057 1.00 98.44 81 VAL A N 1
ATOM 609 C CA . VAL A 1 81 ? -4.196 1.909 -0.689 1.00 98.44 81 VAL A CA 1
ATOM 610 C C . VAL A 1 81 ? -5.360 2.826 -0.306 1.00 98.44 81 VAL A C 1
ATOM 612 O O . VAL A 1 81 ? -6.302 2.349 0.306 1.00 98.44 81 VAL A O 1
ATOM 615 N N . ILE A 1 82 ? -5.329 4.110 -0.677 1.00 98.06 82 ILE A N 1
ATOM 616 C CA . ILE A 1 82 ? -6.427 5.052 -0.377 1.00 98.06 82 ILE A CA 1
ATOM 617 C C . ILE A 1 82 ? -7.701 4.731 -1.171 1.00 98.06 82 ILE A C 1
ATOM 619 O O . ILE A 1 82 ? -8.800 5.010 -0.704 1.00 98.06 82 ILE A O 1
ATOM 623 N N . GLN A 1 83 ? -7.562 4.207 -2.390 1.00 97.56 83 GLN A N 1
ATOM 624 C CA . GLN A 1 83 ? -8.705 3.892 -3.250 1.00 97.56 83 GLN A CA 1
ATOM 625 C C . GLN A 1 83 ? -9.480 2.640 -2.793 1.00 97.56 83 GLN A C 1
ATOM 627 O O . GLN A 1 83 ? -10.652 2.499 -3.143 1.00 97.56 83 GLN A O 1
ATOM 632 N N . GLN A 1 84 ? -8.810 1.724 -2.090 1.00 96.69 84 GLN A N 1
ATOM 633 C CA . GLN A 1 84 ? -9.380 0.474 -1.574 1.00 96.69 84 GLN A CA 1
ATOM 634 C C . GLN A 1 84 ? -10.298 0.714 -0.376 1.00 96.69 84 GLN A C 1
ATOM 636 O O . GLN A 1 84 ? -11.333 0.014 -0.322 1.00 96.69 84 GLN A O 1
#

Foldseek 3Di:
DVVCCVVVPDHDFDKQKAKADCQQWPDAPDDDPPPDGDTDGDDDDMDIDIDDTDDLCVQCVPPPDPVVSVVSSVVVSVVVRVVD

Sequence (84 aa):
MRRLSDHSGVPGHVYPLALLCYDIMPPPAKVEKEIGEQRVMSFHGVGLSVASEIKFSDVAAGIANPDEAKEAFSLALYHSVIQQ

pLDDT: mean 92.28, std 9.06, range [60.59, 98.56]

Radius of gyration: 18.05 Å; Cα contacts (8 Å, |Δi|>4): 90; chains: 1; bounding box: 36×27×51 Å

Organism: NCBI:txid152371

Secondary structure (DSSP, 8-state):
-HHHHHTSSS------EEEE-GGGSPPPSS--TTT-PPPP------EEEE-----HHHHSTT---HHHHHHHHHHHHHHHHHH-

Mean predicted aligned error: 5.2 Å